Protein AF-A0AAN6DSS3-F1 (afdb_monomer_lite)

Organism: NCBI:txid2486360

Foldseek 3Di:
DDDDDDDPPDDDDPDDDDDDDQFAADPVPRDGRQKGKDKAFDFDQDDDPNDRDGDGAQWTWIWIAGPPVRDIDIDIGGPPDDSVNSVVVVVVVVVVVVVVVVVVVVVPPPDDD

Secondary structure (DSSP, 8-state):
--PPPPP-----PPPPPPPPP-EE--TTT--TT-EEEEEEEEEEEEEETTEEEEEEEEEEEEEEEETTT--EEEEEE-SS--HHHHHHHHHHHHHHHHHHHHHHHHHTS----

pLDDT: mean 79.74, std 12.95, range [47.81, 93.94]

Sequence (113 aa):
MAPRKATTAGICKPRKKARLPKIFSCLVCDRNDVVRVEMRRKKKTVMKDGKRTKKTVREGVGKLQCSSCHVKFDYPIGHLSAEVDVYSAWVDSLEAQKEAKKAAVATSTTTGN

Radius of gyration: 25.18 Å; chains: 1; bounding box: 45×54×100 Å

InterPro domains:
  IPR007808 Transcription elongation factor 1 [PF05129] (12-95)
  IPR007808 Transcription elongation factor 1 [PTHR20934] (1-104)
  IPR017969 Heavy-metal-associated, conserved site [PS01047] (61-91)
  IPR038567 Transcription elongation factor 1 superfamily [G3DSA:2.20.25.190] (16-98)

Structure (mmCIF, N/CA/C/O backbone):
data_AF-A0AAN6DSS3-F1
#
_entry.id   AF-A0AAN6DSS3-F1
#
loop_
_atom_site.group_PDB
_atom_site.id
_atom_site.type_symbol
_atom_site.label_atom_id
_atom_site.label_alt_id
_atom_site.label_comp_id
_atom_site.label_asym_id
_atom_site.label_entity_id
_atom_site.label_seq_id
_atom_site.pdbx_PDB_ins_code
_atom_site.Cartn_x
_atom_site.Cartn_y
_atom_site.Cartn_z
_atom_site.occupancy
_atom_site.B_iso_or_equiv
_atom_site.auth_seq_id
_atom_site.auth_comp_id
_atom_site.auth_asym_id
_atom_site.auth_atom_id
_atom_site.pdbx_PDB_model_num
ATOM 1 N N . MET A 1 1 ? 7.746 -40.998 -58.392 1.00 55.00 1 MET A N 1
ATOM 2 C CA . MET A 1 1 ? 7.831 -40.634 -56.959 1.00 55.00 1 MET A CA 1
ATOM 3 C C . MET A 1 1 ? 8.667 -39.367 -56.849 1.00 55.00 1 MET A C 1
ATOM 5 O O . MET A 1 1 ? 9.846 -39.427 -57.155 1.00 55.00 1 MET A O 1
ATOM 9 N N . ALA A 1 2 ? 8.066 -38.227 -56.502 1.00 63.94 2 ALA A N 1
ATOM 10 C CA . ALA A 1 2 ? 8.775 -36.959 -56.297 1.00 63.94 2 ALA A CA 1
ATOM 11 C C . ALA A 1 2 ? 8.512 -36.444 -54.865 1.00 63.94 2 ALA A C 1
ATOM 13 O O . ALA A 1 2 ? 7.435 -36.712 -54.322 1.00 63.94 2 ALA A O 1
ATOM 14 N N . PRO A 1 3 ? 9.502 -35.794 -54.224 1.00 62.66 3 PRO A N 1
ATOM 15 C CA . PRO A 1 3 ? 9.584 -35.666 -52.771 1.00 62.66 3 PRO A CA 1
ATOM 16 C C . PRO A 1 3 ? 8.584 -34.664 -52.181 1.00 62.66 3 PRO A C 1
ATOM 18 O O . PRO A 1 3 ? 8.323 -33.597 -52.733 1.00 62.66 3 PRO A O 1
ATOM 21 N N . ARG A 1 4 ? 8.053 -35.016 -51.005 1.00 64.50 4 ARG A N 1
ATOM 22 C CA . ARG A 1 4 ? 7.124 -34.206 -50.208 1.00 64.50 4 ARG A CA 1
ATOM 23 C C . ARG A 1 4 ? 7.882 -33.000 -49.638 1.00 64.50 4 ARG A C 1
ATOM 25 O O . ARG A 1 4 ? 8.830 -33.185 -48.878 1.00 64.50 4 ARG A O 1
ATOM 32 N N . LYS A 1 5 ? 7.488 -31.772 -49.993 1.00 64.88 5 LYS A N 1
ATOM 33 C CA . LYS A 1 5 ? 8.069 -30.546 -49.415 1.00 64.88 5 LYS A CA 1
ATOM 34 C C . LYS A 1 5 ? 7.507 -30.323 -48.009 1.00 64.88 5 LYS A C 1
ATOM 36 O O . LYS A 1 5 ? 6.296 -30.372 -47.810 1.00 64.88 5 LYS A O 1
ATOM 41 N N . ALA A 1 6 ? 8.413 -30.133 -47.053 1.00 64.81 6 ALA A N 1
ATOM 42 C CA . ALA A 1 6 ? 8.145 -30.055 -45.623 1.00 64.81 6 ALA A CA 1
ATOM 43 C C . ALA A 1 6 ? 7.121 -28.966 -45.266 1.00 64.81 6 ALA A C 1
ATOM 45 O O . ALA A 1 6 ? 7.247 -27.814 -45.680 1.00 64.81 6 ALA A O 1
ATOM 46 N N . THR A 1 7 ? 6.135 -29.338 -44.450 1.00 62.62 7 THR A N 1
ATOM 47 C CA . THR A 1 7 ? 5.231 -28.406 -43.775 1.00 62.62 7 THR A CA 1
ATOM 48 C C . THR A 1 7 ? 6.042 -27.547 -42.813 1.00 62.62 7 THR A C 1
ATOM 50 O O . THR A 1 7 ? 6.635 -28.058 -41.863 1.00 62.62 7 THR A O 1
ATOM 53 N N . THR A 1 8 ? 6.080 -26.242 -43.064 1.00 62.91 8 THR A N 1
ATOM 54 C CA . THR A 1 8 ? 6.639 -25.231 -42.168 1.00 62.91 8 THR A CA 1
ATOM 55 C C . THR A 1 8 ? 5.946 -25.320 -40.811 1.00 62.91 8 THR A C 1
ATOM 57 O O . THR A 1 8 ? 4.815 -24.866 -40.642 1.00 62.91 8 THR A O 1
ATOM 60 N N . ALA A 1 9 ? 6.622 -25.923 -39.831 1.00 64.75 9 ALA A N 1
ATOM 61 C CA . ALA A 1 9 ? 6.204 -25.874 -38.440 1.00 64.75 9 ALA A CA 1
ATOM 62 C C . ALA A 1 9 ? 6.122 -24.397 -38.027 1.00 64.75 9 ALA A C 1
ATOM 64 O O . ALA A 1 9 ? 7.128 -23.685 -38.013 1.00 64.75 9 ALA A O 1
ATOM 65 N N . GLY A 1 10 ? 4.903 -23.915 -37.781 1.00 63.03 10 GLY A N 1
ATOM 66 C CA . GLY A 1 10 ? 4.657 -22.530 -37.409 1.00 63.03 10 GLY A CA 1
ATOM 67 C C . GLY A 1 10 ? 5.471 -22.160 -36.173 1.00 63.03 10 GLY A C 1
ATOM 68 O O . GLY A 1 10 ? 5.399 -22.829 -35.145 1.00 63.03 10 GLY A O 1
ATOM 69 N N . ILE A 1 11 ? 6.246 -21.081 -36.271 1.00 67.38 11 ILE A N 1
ATOM 70 C CA . ILE A 1 11 ? 6.967 -20.505 -35.137 1.00 67.38 11 ILE A CA 1
ATOM 71 C C . ILE A 1 11 ? 5.920 -20.077 -34.101 1.00 67.38 11 ILE A C 1
ATOM 73 O O . ILE A 1 11 ? 5.197 -19.095 -34.296 1.00 67.38 11 ILE A O 1
ATOM 77 N N . CYS A 1 12 ? 5.818 -20.821 -32.998 1.00 63.53 12 CYS A N 1
ATOM 78 C CA . CYS A 1 12 ? 4.993 -20.440 -31.857 1.00 63.53 12 CYS A CA 1
ATOM 79 C C . CYS A 1 12 ? 5.479 -19.088 -31.324 1.00 63.53 12 CYS A C 1
ATOM 81 O O . CYS A 1 12 ? 6.603 -18.961 -30.836 1.00 63.53 12 CYS A O 1
ATOM 83 N N . LYS A 1 13 ? 4.632 -18.058 -31.429 1.00 71.25 13 LYS A N 1
ATOM 84 C CA . LYS A 1 13 ? 4.947 -16.711 -30.936 1.00 71.25 13 LYS A CA 1
ATOM 85 C C . LYS A 1 13 ? 5.284 -16.784 -29.437 1.00 71.25 13 LYS A C 1
ATOM 87 O O . LYS A 1 13 ? 4.506 -17.377 -28.684 1.00 71.25 13 LYS A O 1
ATOM 92 N N . PRO A 1 14 ? 6.387 -16.164 -28.977 1.00 71.25 14 PRO A N 1
ATOM 93 C CA . PRO A 1 14 ? 6.735 -16.154 -27.563 1.00 71.25 14 PRO A CA 1
ATOM 94 C C . PRO A 1 14 ? 5.594 -15.517 -26.765 1.00 71.25 14 PRO A C 1
ATOM 96 O O . PRO A 1 14 ? 5.157 -14.397 -27.048 1.00 71.25 14 PRO A O 1
ATOM 99 N N . ARG A 1 15 ? 5.068 -16.261 -25.786 1.00 70.06 15 ARG A N 1
ATOM 100 C CA . ARG A 1 15 ? 3.960 -15.799 -24.942 1.00 70.06 15 ARG A CA 1
ATOM 101 C C . ARG A 1 15 ? 4.416 -14.554 -24.185 1.00 70.06 15 ARG A C 1
ATOM 103 O O . ARG A 1 15 ? 5.506 -14.521 -23.612 1.00 70.06 15 ARG A O 1
ATOM 110 N N . LYS A 1 16 ? 3.586 -13.509 -24.192 1.00 74.50 16 LYS A N 1
ATOM 111 C CA . LYS A 1 16 ? 3.861 -12.287 -23.427 1.00 74.50 16 LYS A CA 1
ATOM 112 C C . LYS A 1 16 ? 3.966 -12.670 -21.949 1.00 74.50 16 LYS A C 1
ATOM 114 O O . LYS A 1 16 ? 3.086 -13.358 -21.437 1.00 74.50 16 LYS A O 1
ATOM 119 N N . LYS A 1 17 ? 5.043 -12.236 -21.286 1.00 68.69 17 LYS A N 1
ATOM 120 C CA . LYS A 1 17 ? 5.260 -12.454 -19.847 1.00 68.69 17 LYS A CA 1
ATOM 121 C C . LYS A 1 17 ? 4.012 -11.993 -19.090 1.00 68.69 17 LYS A C 1
ATOM 123 O O . LYS A 1 17 ? 3.547 -10.873 -19.321 1.00 68.69 17 LYS A O 1
ATOM 128 N N . ALA A 1 18 ? 3.463 -12.861 -18.242 1.00 71.62 18 ALA A N 1
ATOM 129 C CA . ALA A 1 18 ? 2.283 -12.542 -17.452 1.00 71.62 18 ALA A CA 1
ATOM 130 C C . ALA A 1 18 ? 2.563 -11.286 -16.612 1.00 71.62 18 ALA A C 1
ATOM 132 O O . ALA A 1 18 ? 3.629 -11.156 -16.009 1.00 71.62 18 ALA A O 1
ATOM 133 N N . ARG A 1 19 ? 1.639 -10.322 -16.633 1.00 73.44 19 ARG A N 1
ATOM 134 C CA . ARG A 1 19 ? 1.746 -9.114 -15.807 1.00 73.44 19 ARG A CA 1
ATOM 135 C C . ARG A 1 19 ? 1.174 -9.440 -14.435 1.00 73.44 19 ARG A C 1
ATOM 137 O O . ARG A 1 19 ? 0.128 -10.080 -14.371 1.00 73.44 19 ARG A O 1
ATOM 144 N N . LEU A 1 20 ? 1.836 -8.982 -13.374 1.00 76.06 20 LEU A N 1
ATOM 145 C CA . LEU A 1 20 ? 1.303 -9.129 -12.024 1.00 76.06 20 LEU A CA 1
ATOM 146 C C . LEU A 1 20 ? -0.073 -8.443 -11.913 1.00 76.06 20 LEU A C 1
ATOM 148 O O . LEU A 1 20 ? -0.299 -7.414 -12.570 1.00 76.06 20 LEU A O 1
ATOM 152 N N . PRO A 1 21 ? -0.988 -9.009 -11.110 1.00 80.19 21 PRO A N 1
ATOM 153 C CA . PRO A 1 21 ? -2.283 -8.404 -10.848 1.00 80.19 21 PRO A CA 1
ATOM 154 C C . PRO A 1 21 ? -2.102 -7.063 -10.129 1.00 80.19 21 PRO A C 1
ATOM 156 O O . PRO A 1 21 ? -1.225 -6.892 -9.287 1.00 80.19 21 PRO A O 1
ATOM 159 N N . LYS A 1 22 ? -2.941 -6.092 -10.493 1.00 84.50 22 LYS A N 1
ATOM 160 C CA . LYS A 1 22 ? -2.976 -4.744 -9.889 1.00 84.50 22 LYS A CA 1
ATOM 161 C C . LYS A 1 22 ? -4.210 -4.543 -9.004 1.00 84.50 22 LYS A C 1
ATOM 163 O O . LYS A 1 22 ? -4.541 -3.409 -8.655 1.00 84.50 22 LYS A O 1
ATOM 168 N N . ILE A 1 23 ? -4.922 -5.637 -8.762 1.00 89.19 23 ILE A N 1
ATOM 169 C CA . ILE A 1 23 ? -6.237 -5.709 -8.151 1.00 89.19 23 ILE A CA 1
ATOM 170 C C . ILE A 1 23 ? -6.104 -6.679 -6.977 1.00 89.19 23 ILE A C 1
ATOM 172 O O . ILE A 1 23 ? -5.591 -7.781 -7.165 1.00 89.19 23 ILE A O 1
ATOM 176 N N . PHE A 1 24 ? -6.500 -6.233 -5.786 1.00 91.75 24 PHE A N 1
ATOM 177 C CA . PHE A 1 24 ? -6.372 -6.984 -4.536 1.00 91.75 24 PHE A CA 1
ATOM 178 C C . PHE A 1 24 ? -7.663 -6.901 -3.705 1.00 91.75 24 PHE A C 1
ATOM 180 O O . PHE A 1 24 ? -8.512 -6.027 -3.922 1.00 91.75 24 PHE A O 1
ATOM 187 N N . SER A 1 25 ? -7.794 -7.799 -2.731 1.00 92.25 25 SER A N 1
ATOM 188 C CA . SER A 1 25 ? -8.838 -7.792 -1.701 1.00 92.25 25 SER A CA 1
ATOM 189 C C . SER A 1 25 ? -8.623 -6.669 -0.684 1.00 92.25 25 SER A C 1
ATOM 191 O O . SER A 1 25 ? -7.492 -6.324 -0.360 1.00 92.25 25 SER A O 1
ATOM 193 N N . CYS A 1 26 ? -9.692 -6.089 -0.145 1.00 91.56 26 CYS A N 1
ATOM 194 C CA . CYS A 1 26 ? -9.592 -5.083 0.911 1.00 91.56 26 CYS A CA 1
ATOM 195 C C . CYS A 1 26 ? -9.750 -5.720 2.293 1.00 91.56 26 CYS A C 1
ATOM 197 O O . CYS A 1 26 ? -10.809 -6.258 2.574 1.00 91.56 26 CYS A O 1
ATOM 199 N N . LEU A 1 2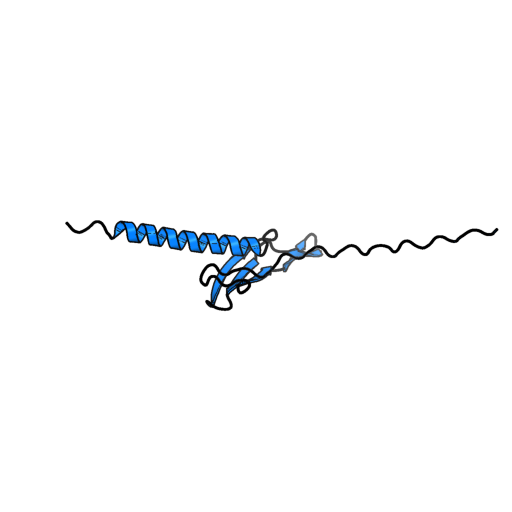7 ? -8.771 -5.544 3.185 1.00 89.00 27 LEU A N 1
ATOM 200 C CA . LEU A 1 27 ? -8.806 -6.059 4.568 1.00 89.00 27 LEU A CA 1
ATOM 201 C C . LEU A 1 27 ? -9.622 -5.209 5.558 1.00 89.00 27 LEU A C 1
ATOM 203 O O . LEU A 1 27 ? -9.674 -5.503 6.748 1.00 89.00 27 LEU A O 1
ATOM 207 N N . VAL A 1 28 ? -10.175 -4.086 5.095 1.00 89.56 28 VAL A N 1
ATOM 208 C CA . VAL A 1 28 ? -10.991 -3.183 5.927 1.00 89.56 28 VAL A CA 1
ATOM 209 C C . VAL A 1 28 ? -12.482 -3.434 5.709 1.00 89.56 28 VAL A C 1
ATOM 211 O O . VAL A 1 28 ? -13.276 -3.210 6.612 1.00 89.56 28 VAL A O 1
ATOM 214 N N . CYS A 1 29 ? -12.873 -3.856 4.503 1.00 91.44 29 CYS A N 1
ATOM 215 C CA . CYS A 1 29 ? -14.276 -4.096 4.148 1.00 91.44 29 CYS A CA 1
ATOM 216 C C . CYS A 1 29 ? -14.534 -5.481 3.542 1.00 91.44 29 CYS A C 1
ATOM 218 O O . CYS A 1 29 ? -15.602 -5.680 2.972 1.00 91.44 29 CYS A O 1
ATOM 220 N N . ASP A 1 30 ? -13.543 -6.375 3.596 1.00 88.00 30 ASP A N 1
ATOM 221 C CA . ASP A 1 30 ? -13.565 -7.786 3.171 1.00 88.00 30 ASP A CA 1
ATOM 222 C C . ASP A 1 30 ? -14.120 -8.066 1.768 1.00 88.00 30 ASP A C 1
ATOM 224 O O . ASP A 1 30 ? -14.537 -9.173 1.434 1.00 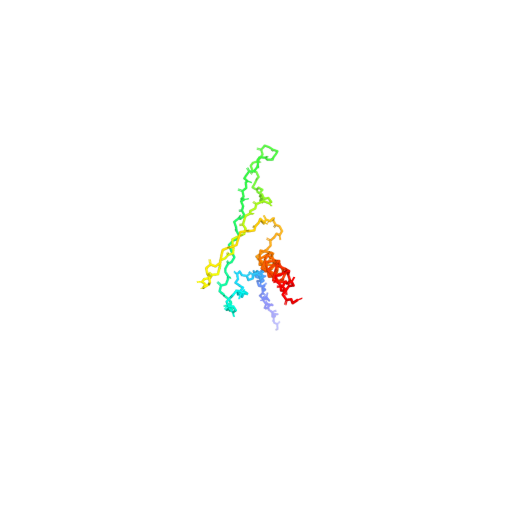88.00 30 ASP A O 1
ATOM 228 N N . ARG A 1 31 ? -14.092 -7.056 0.895 1.00 90.44 31 ARG A N 1
ATOM 229 C CA . ARG A 1 31 ? -14.473 -7.197 -0.510 1.00 90.44 31 ARG A CA 1
ATOM 230 C C . ARG A 1 31 ? -13.275 -7.579 -1.359 1.00 90.44 31 ARG A C 1
ATOM 232 O O . ARG A 1 31 ? -12.189 -7.008 -1.224 1.00 90.44 31 ARG A O 1
ATOM 239 N N . ASN A 1 32 ? -13.512 -8.497 -2.284 1.00 89.38 32 ASN A N 1
ATOM 240 C CA . ASN A 1 32 ? -12.521 -8.928 -3.257 1.00 89.38 32 ASN A CA 1
ATOM 241 C C . ASN A 1 32 ? -12.415 -7.927 -4.407 1.00 89.38 32 ASN A C 1
ATOM 243 O O . ASN A 1 32 ? -13.386 -7.265 -4.763 1.00 89.38 32 ASN A O 1
ATOM 247 N N . ASP A 1 33 ? -11.215 -7.809 -4.966 1.00 86.62 33 ASP A N 1
ATOM 248 C CA . ASP A 1 33 ? -10.930 -7.073 -6.200 1.00 86.62 33 ASP A CA 1
ATOM 249 C C . ASP A 1 33 ? -11.280 -5.570 -6.227 1.00 86.62 33 ASP A C 1
ATOM 251 O O . ASP A 1 33 ? -11.347 -4.938 -7.285 1.00 86.62 33 ASP A O 1
ATOM 255 N N . VAL A 1 34 ? -11.463 -4.953 -5.058 1.00 90.81 34 VAL A N 1
ATOM 256 C CA . VAL A 1 34 ? -11.816 -3.525 -4.936 1.00 90.81 34 VAL A CA 1
ATOM 257 C C . VAL A 1 34 ? -10.608 -2.606 -4.757 1.00 90.81 34 VAL A C 1
ATOM 259 O O . VAL A 1 34 ? -10.740 -1.386 -4.908 1.00 90.81 34 VAL A O 1
ATOM 262 N N . VAL A 1 35 ? -9.442 -3.155 -4.410 1.00 92.38 35 VAL A N 1
ATOM 263 C CA . VAL A 1 35 ? -8.231 -2.375 -4.142 1.00 92.38 35 VAL A CA 1
ATOM 264 C C . VAL A 1 35 ? -7.423 -2.224 -5.420 1.00 92.38 35 VAL A C 1
ATOM 266 O O . VAL A 1 35 ? -7.003 -3.213 -6.019 1.00 92.38 35 VAL A O 1
ATOM 269 N N . ARG A 1 36 ? -7.171 -0.976 -5.822 1.00 92.31 36 ARG A N 1
ATOM 270 C CA . ARG A 1 36 ? -6.324 -0.634 -6.969 1.00 92.31 36 ARG A CA 1
ATOM 271 C C . ARG A 1 36 ? -5.025 -0.003 -6.495 1.00 92.31 36 ARG A C 1
ATOM 273 O O . ARG A 1 36 ? -5.038 0.916 -5.676 1.00 92.31 36 ARG A O 1
ATOM 280 N N . VAL A 1 37 ? -3.913 -0.471 -7.060 1.00 92.00 37 VAL A N 1
ATOM 281 C CA . VAL A 1 37 ? -2.572 0.055 -6.774 1.00 92.00 37 VAL A CA 1
ATOM 282 C C . VAL A 1 37 ? -2.031 0.808 -7.991 1.00 92.00 37 VAL A C 1
ATOM 284 O O . VAL A 1 37 ? -1.836 0.242 -9.070 1.00 92.00 37 VAL A O 1
ATOM 287 N N . GLU A 1 38 ? -1.770 2.102 -7.818 1.00 89.44 38 GLU A N 1
ATOM 288 C CA . GLU A 1 38 ? -1.145 2.977 -8.808 1.00 89.44 38 GLU A CA 1
ATOM 289 C C . GLU A 1 38 ? 0.325 3.227 -8.437 1.00 89.44 38 GLU A C 1
ATOM 291 O O . GLU A 1 38 ? 0.640 3.882 -7.445 1.00 89.44 38 GLU A O 1
ATOM 296 N N . MET A 1 39 ? 1.255 2.738 -9.261 1.00 87.44 39 MET A N 1
ATOM 297 C CA . MET A 1 39 ? 2.688 2.978 -9.070 1.00 87.44 39 MET A CA 1
ATOM 298 C C . MET A 1 39 ? 3.174 4.184 -9.868 1.00 87.44 39 MET A C 1
ATOM 300 O O . MET A 1 39 ? 3.328 4.111 -11.091 1.00 87.44 39 MET A O 1
ATOM 304 N N . ARG A 1 40 ? 3.523 5.275 -9.180 1.00 84.69 40 ARG A N 1
ATOM 305 C CA . ARG A 1 40 ? 4.145 6.450 -9.805 1.00 84.69 40 ARG A CA 1
ATOM 306 C C . ARG A 1 40 ? 5.661 6.384 -9.683 1.00 84.69 40 ARG A C 1
ATOM 308 O O . ARG A 1 40 ? 6.262 6.951 -8.774 1.00 84.69 40 ARG A O 1
ATOM 315 N N . ARG A 1 41 ? 6.297 5.701 -10.639 1.00 83.00 41 ARG A N 1
ATOM 316 C CA . ARG A 1 41 ? 7.765 5.671 -10.764 1.00 83.00 41 ARG A CA 1
ATOM 317 C C . ARG A 1 41 ? 8.260 6.881 -11.554 1.00 83.00 41 ARG A C 1
ATOM 319 O O . ARG A 1 41 ? 7.942 7.025 -12.738 1.00 83.00 41 ARG A O 1
ATOM 326 N N . LYS A 1 42 ? 9.076 7.737 -10.932 1.00 74.62 42 LYS A N 1
ATOM 327 C CA . LYS A 1 42 ? 9.637 8.919 -11.599 1.00 74.62 42 LYS A CA 1
ATOM 328 C C . LYS A 1 42 ? 10.833 8.510 -12.464 1.00 74.62 42 LYS A C 1
ATOM 330 O O . LYS A 1 42 ? 11.828 7.967 -11.990 1.00 74.62 42 LYS A O 1
ATOM 335 N N . LYS A 1 43 ? 10.756 8.774 -13.769 1.00 73.88 43 LYS A N 1
ATOM 336 C CA . LYS A 1 43 ? 11.900 8.622 -14.681 1.00 73.88 43 LYS A CA 1
ATOM 337 C C . LYS A 1 43 ? 12.629 9.963 -14.712 1.00 73.88 43 LYS A C 1
ATOM 339 O O . LYS A 1 43 ? 12.091 10.908 -15.278 1.00 73.88 43 LYS A O 1
ATOM 344 N N . LYS A 1 44 ? 13.814 10.071 -14.103 1.00 67.88 44 LYS A N 1
ATOM 345 C CA . LYS A 1 44 ? 14.672 11.251 -14.301 1.00 67.88 44 LYS A CA 1
ATOM 346 C C . LYS A 1 44 ? 15.640 10.936 -15.434 1.00 67.88 44 LYS A C 1
ATOM 348 O O . LYS A 1 44 ? 16.307 9.905 -15.451 1.00 67.88 44 LYS A O 1
ATOM 353 N N . THR A 1 45 ? 15.714 11.827 -16.406 1.00 68.38 45 THR A N 1
ATOM 354 C CA . THR A 1 45 ? 16.841 11.843 -17.332 1.00 68.38 45 THR A CA 1
ATOM 355 C C . THR A 1 45 ? 18.043 12.355 -16.562 1.00 68.38 45 THR A C 1
ATOM 357 O O . THR A 1 45 ? 18.037 13.496 -16.112 1.00 68.38 45 THR A O 1
ATOM 360 N N . VAL A 1 46 ? 19.046 11.508 -16.386 1.00 69.75 46 VAL A N 1
ATOM 361 C CA . VAL A 1 46 ? 20.346 11.928 -15.865 1.00 69.75 46 VAL A CA 1
ATOM 362 C C . VAL A 1 46 ? 21.305 11.976 -17.041 1.00 69.75 46 VAL A C 1
ATOM 364 O O . VAL A 1 46 ? 21.309 11.081 -17.891 1.00 69.75 46 VAL A O 1
ATOM 367 N N . MET A 1 47 ? 22.095 13.042 -17.117 1.00 67.69 47 MET A N 1
ATOM 368 C CA . MET A 1 47 ? 23.282 13.029 -17.958 1.00 67.69 47 MET A CA 1
ATOM 369 C C . MET A 1 47 ? 24.275 12.058 -17.327 1.00 67.69 47 MET A C 1
ATOM 371 O O . MET A 1 47 ? 24.616 12.192 -16.155 1.00 67.69 47 MET A O 1
ATOM 375 N N . LYS A 1 48 ? 24.681 11.049 -18.090 1.00 71.12 48 LYS A N 1
ATOM 376 C CA . LYS A 1 48 ? 25.783 10.159 -17.739 1.00 71.12 48 LYS A CA 1
ATOM 377 C C . LYS A 1 48 ? 26.730 10.181 -18.931 1.00 71.12 48 LYS A C 1
ATOM 379 O O . LYS A 1 48 ? 26.265 9.972 -20.050 1.00 71.12 48 LYS A O 1
ATOM 384 N N . ASP A 1 49 ? 27.995 10.516 -18.699 1.00 82.31 49 ASP A N 1
ATOM 385 C CA . ASP A 1 49 ? 29.034 10.527 -19.738 1.00 82.31 49 ASP A CA 1
ATOM 386 C C . ASP A 1 49 ? 28.656 11.415 -20.948 1.00 82.31 49 ASP A C 1
ATOM 388 O O . ASP A 1 49 ? 28.668 10.981 -22.096 1.00 82.31 49 ASP A O 1
ATOM 392 N N . GLY A 1 50 ? 28.175 12.641 -20.691 1.00 83.38 50 GLY A N 1
ATOM 393 C CA . GLY A 1 50 ? 27.742 13.589 -21.734 1.00 83.38 50 GLY A CA 1
ATOM 394 C C . GLY A 1 50 ? 26.471 13.195 -22.506 1.00 83.38 50 GLY A C 1
ATOM 395 O O . GLY A 1 50 ? 25.955 13.988 -23.293 1.00 83.38 50 GLY A O 1
ATOM 396 N N . LYS A 1 51 ? 25.905 12.004 -22.263 1.00 77.38 51 LYS A N 1
ATOM 397 C CA . LYS A 1 51 ? 24.719 11.489 -22.958 1.00 77.38 51 LYS A CA 1
ATOM 398 C C . LYS A 1 51 ? 23.495 11.492 -22.047 1.00 77.38 51 LYS A C 1
ATOM 400 O O . LYS A 1 51 ? 23.535 11.074 -20.886 1.00 77.38 51 LYS A O 1
ATOM 405 N N . ARG A 1 52 ? 22.354 11.940 -22.584 1.00 74.38 52 ARG A N 1
ATOM 406 C CA . ARG A 1 52 ? 21.066 11.913 -21.875 1.00 74.38 52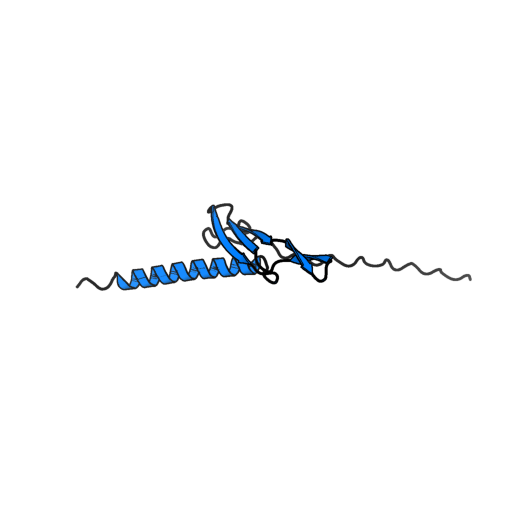 ARG A CA 1
ATOM 407 C C . ARG A 1 52 ? 20.591 10.465 -21.751 1.00 74.38 52 ARG A C 1
ATOM 409 O O . ARG A 1 52 ? 19.952 9.933 -22.655 1.00 74.38 52 ARG A O 1
ATOM 416 N N . THR A 1 53 ? 20.880 9.834 -20.619 1.00 72.00 53 THR A N 1
ATOM 417 C CA . THR A 1 53 ? 20.454 8.462 -20.343 1.00 72.00 53 THR A CA 1
ATOM 418 C C . THR A 1 53 ? 19.204 8.488 -19.470 1.00 72.00 53 THR A C 1
ATOM 420 O O . THR A 1 53 ? 19.156 9.096 -18.397 1.00 72.00 53 THR A O 1
ATOM 423 N N . LYS A 1 54 ? 18.137 7.833 -19.932 1.00 69.31 54 LYS A N 1
ATOM 424 C CA . LYS A 1 54 ? 16.887 7.715 -19.175 1.00 69.31 54 LYS A CA 1
ATOM 425 C C . LYS A 1 54 ? 17.087 6.698 -18.051 1.00 69.31 54 LYS A C 1
ATOM 427 O O . LYS A 1 54 ? 16.901 5.505 -18.261 1.00 69.31 54 LYS A O 1
ATOM 432 N N . LYS A 1 55 ? 17.473 7.160 -16.859 1.00 66.62 55 LYS A N 1
ATOM 433 C CA . LYS A 1 55 ? 17.591 6.304 -15.674 1.00 66.62 55 LYS A CA 1
ATOM 434 C C . LYS A 1 55 ? 16.255 6.296 -14.938 1.00 66.62 55 LYS A C 1
ATOM 436 O O . LYS A 1 55 ? 15.675 7.332 -14.620 1.00 66.62 55 LYS A O 1
ATOM 441 N N . THR A 1 56 ? 15.729 5.116 -14.656 1.00 61.28 56 THR A N 1
ATOM 442 C CA . THR A 1 56 ? 14.640 4.990 -13.687 1.00 61.28 56 THR A CA 1
ATOM 443 C C . THR A 1 56 ? 15.194 5.378 -12.322 1.00 61.28 56 THR A C 1
ATOM 445 O O . THR A 1 56 ? 16.107 4.719 -11.821 1.00 61.28 56 THR A O 1
ATOM 448 N N . VAL A 1 57 ? 14.700 6.477 -11.749 1.00 62.28 57 VAL A N 1
ATOM 449 C CA . VAL A 1 57 ? 15.066 6.846 -10.380 1.00 62.28 57 VAL A CA 1
ATOM 450 C C . VAL A 1 57 ? 14.483 5.802 -9.462 1.00 62.28 57 VAL A C 1
ATOM 452 O O . VAL A 1 57 ? 13.385 5.299 -9.697 1.00 62.28 57 VAL A O 1
ATOM 455 N N . ARG A 1 58 ? 15.253 5.460 -8.437 1.00 64.94 58 ARG A N 1
ATOM 456 C CA . ARG A 1 58 ? 14.917 4.418 -7.472 1.00 64.94 58 ARG A CA 1
ATOM 457 C C . ARG A 1 58 ? 13.864 4.862 -6.455 1.00 64.94 58 ARG A C 1
ATOM 459 O O . ARG A 1 58 ? 13.657 4.158 -5.486 1.00 64.94 58 ARG A O 1
ATOM 466 N N . GLU A 1 59 ? 13.229 6.005 -6.682 1.00 71.94 59 GLU A N 1
ATOM 467 C CA . GLU A 1 59 ? 12.274 6.625 -5.776 1.00 71.94 59 GLU A CA 1
ATOM 468 C C . GLU A 1 59 ? 10.994 6.923 -6.556 1.00 71.94 59 GLU A C 1
ATOM 470 O O . GLU A 1 59 ? 10.990 7.618 -7.583 1.00 71.94 59 GLU A O 1
ATOM 475 N N . GLY A 1 60 ? 9.902 6.359 -6.071 1.00 84.19 60 GLY A N 1
ATOM 476 C CA . GLY A 1 60 ? 8.543 6.640 -6.493 1.00 84.19 60 GLY A CA 1
ATOM 477 C C . GLY A 1 60 ? 7.603 6.501 -5.305 1.00 84.19 60 GLY A C 1
ATOM 478 O O . GLY A 1 60 ? 8.019 6.113 -4.217 1.00 84.19 60 GLY A O 1
ATOM 479 N N . VAL A 1 61 ? 6.325 6.791 -5.525 1.00 90.00 61 VAL A N 1
ATOM 480 C CA . VAL A 1 61 ? 5.278 6.557 -4.522 1.00 90.00 61 VAL A CA 1
ATOM 481 C C . VAL A 1 61 ? 4.249 5.606 -5.121 1.00 90.00 61 VAL A C 1
ATOM 483 O O . VAL A 1 61 ? 3.774 5.817 -6.243 1.00 90.00 61 VAL A O 1
ATOM 486 N N . GLY A 1 62 ? 3.954 4.530 -4.397 1.00 92.06 62 GLY A N 1
ATOM 487 C CA . GLY A 1 62 ? 2.842 3.631 -4.663 1.00 92.06 62 GLY A CA 1
ATOM 488 C C . GLY A 1 62 ? 1.613 4.133 -3.921 1.00 92.06 62 GLY A C 1
ATOM 489 O O . GLY A 1 62 ? 1.674 4.325 -2.711 1.00 92.06 62 GLY A O 1
ATOM 490 N N . LYS A 1 63 ? 0.523 4.372 -4.650 1.00 93.06 63 LYS A N 1
ATOM 491 C CA . LYS A 1 63 ? -0.762 4.785 -4.087 1.00 93.06 63 LYS A CA 1
ATOM 492 C C . LYS A 1 63 ? -1.718 3.606 -4.127 1.00 93.06 63 LYS A C 1
ATOM 494 O O . LYS A 1 63 ? -1.981 3.070 -5.201 1.00 93.06 63 LYS A O 1
ATOM 499 N N . LEU A 1 64 ? -2.247 3.222 -2.978 1.00 93.38 64 LEU A N 1
ATOM 500 C CA . LEU A 1 64 ? -3.287 2.212 -2.846 1.00 93.38 64 LEU A CA 1
ATOM 501 C C . LEU A 1 64 ? -4.608 2.912 -2.540 1.00 93.38 64 LEU A C 1
ATOM 503 O O . LEU A 1 64 ? -4.671 3.769 -1.658 1.00 93.38 64 LEU A O 1
ATOM 507 N N . GLN A 1 65 ? -5.652 2.559 -3.289 1.00 92.94 65 GLN A N 1
ATOM 508 C CA . GLN A 1 65 ? -7.001 3.079 -3.083 1.00 92.94 65 GLN A CA 1
ATOM 509 C C . GLN A 1 65 ? -8.024 1.950 -3.142 1.00 92.94 65 GLN A C 1
ATOM 511 O O . GLN A 1 65 ? -8.068 1.184 -4.107 1.00 92.94 65 GLN A O 1
ATOM 516 N N . CYS A 1 66 ? -8.875 1.865 -2.123 1.00 92.94 66 CYS A N 1
ATOM 517 C CA . CYS A 1 66 ? -10.046 0.997 -2.156 1.00 92.94 66 CYS A CA 1
ATOM 518 C C . CYS A 1 66 ? -11.250 1.768 -2.702 1.00 92.94 66 CYS A C 1
ATOM 520 O O . CYS A 1 66 ? -11.576 2.842 -2.199 1.00 92.94 66 CYS A O 1
ATOM 522 N N . SER A 1 67 ? -11.956 1.203 -3.684 1.00 89.88 67 SER A N 1
ATOM 523 C CA . SER A 1 67 ? -13.139 1.847 -4.275 1.00 89.88 67 SER A CA 1
ATOM 524 C C . SER A 1 67 ? -14.312 2.006 -3.306 1.00 89.88 67 SER A C 1
ATOM 526 O O . SER A 1 67 ? -15.255 2.719 -3.635 1.00 89.88 67 SER A O 1
ATOM 528 N N . SER A 1 68 ? -14.305 1.311 -2.166 1.00 90.88 68 SER A N 1
ATOM 529 C CA . SER A 1 68 ? -15.527 1.150 -1.387 1.00 90.88 68 SER A CA 1
ATOM 530 C C . SER A 1 68 ? -15.453 1.534 0.085 1.00 90.88 68 SER A C 1
ATOM 532 O O . SER A 1 68 ? -16.449 1.982 0.635 1.00 90.88 68 SER A O 1
ATOM 534 N N . CYS A 1 69 ? -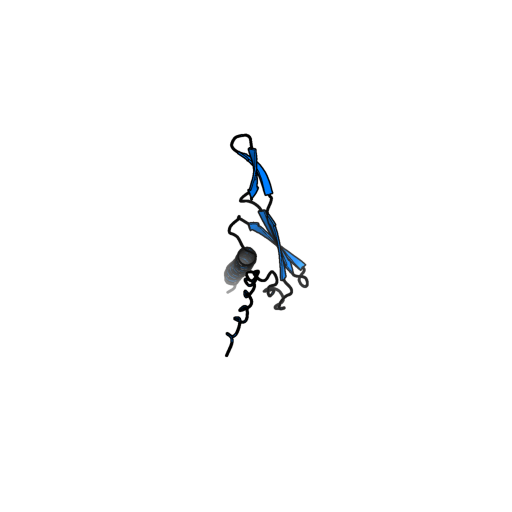14.284 1.430 0.719 1.00 91.19 69 CYS A N 1
ATOM 535 C CA . CYS A 1 69 ? -14.025 2.107 1.995 1.00 91.19 69 CYS A CA 1
ATOM 536 C C . CYS A 1 69 ? -13.243 3.419 1.817 1.00 91.19 69 CYS A C 1
ATOM 538 O O . CYS A 1 69 ? -12.953 4.091 2.798 1.00 91.19 69 CYS A O 1
ATOM 540 N N . HIS A 1 70 ? -12.867 3.768 0.577 1.00 89.38 70 HIS A N 1
ATOM 541 C CA . HIS A 1 70 ? -12.103 4.973 0.227 1.00 89.38 70 HIS A CA 1
ATOM 542 C C . HIS A 1 70 ? -10.783 5.156 0.988 1.00 89.38 70 HIS A C 1
ATOM 544 O O . HIS A 1 70 ? -10.231 6.258 1.015 1.00 89.38 70 HIS A O 1
ATOM 550 N N . VAL A 1 71 ? -10.244 4.077 1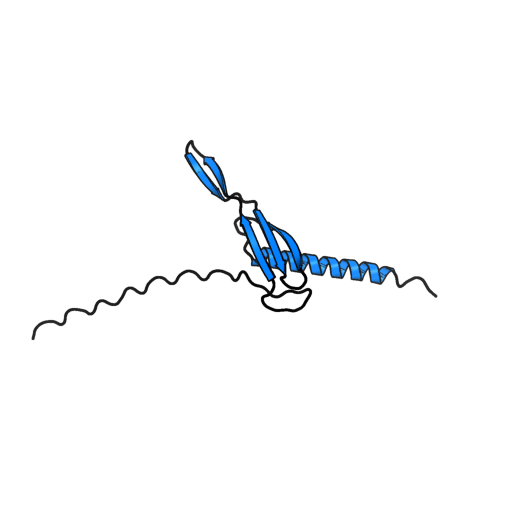.565 1.00 89.94 71 VAL A N 1
ATOM 551 C CA . VAL A 1 71 ? -8.948 4.110 2.237 1.00 89.94 71 VAL A CA 1
ATOM 552 C C . VAL A 1 71 ? -7.865 4.451 1.216 1.00 89.94 71 VAL A C 1
ATOM 554 O O . VAL A 1 71 ? -7.854 3.913 0.102 1.00 89.94 71 VAL A O 1
ATOM 557 N N . LYS A 1 72 ? -6.980 5.372 1.592 1.00 92.88 72 LYS A N 1
ATOM 558 C CA . LYS A 1 72 ? -5.839 5.810 0.790 1.00 92.88 72 LYS A CA 1
ATOM 559 C C . LYS A 1 72 ? -4.575 5.511 1.574 1.00 92.88 72 LYS A C 1
ATOM 561 O O . LYS A 1 72 ? -4.485 5.877 2.742 1.00 92.88 72 LYS A O 1
ATOM 566 N N . PHE A 1 73 ? -3.616 4.865 0.930 1.00 93.38 73 PHE A N 1
ATOM 567 C CA . PHE A 1 73 ? -2.323 4.560 1.525 1.00 93.38 73 PHE A CA 1
ATOM 568 C C . PHE A 1 73 ? -1.216 4.885 0.529 1.00 93.38 73 PHE A C 1
ATOM 570 O O . PHE A 1 73 ? -1.284 4.487 -0.636 1.00 93.38 73 PHE A O 1
ATOM 577 N N . ASP A 1 74 ? -0.223 5.638 0.990 1.00 93.19 74 ASP A N 1
ATOM 578 C CA . ASP A 1 74 ? 0.933 6.047 0.204 1.00 93.19 74 ASP A CA 1
ATOM 579 C C . ASP A 1 74 ? 2.178 5.363 0.773 1.00 93.19 74 ASP A C 1
ATOM 581 O O . ASP A 1 74 ? 2.475 5.502 1.957 1.00 93.19 74 ASP A O 1
ATOM 585 N N . TYR A 1 75 ? 2.917 4.649 -0.077 1.00 92.25 75 TYR A N 1
ATOM 586 C CA . TYR A 1 75 ? 4.133 3.936 0.316 1.00 92.25 75 TYR A CA 1
ATOM 587 C C . TYR A 1 75 ? 5.306 4.283 -0.614 1.00 92.25 75 TYR A C 1
ATOM 589 O O . TYR A 1 75 ? 5.124 4.303 -1.840 1.00 92.25 75 TYR A O 1
ATOM 597 N N . PRO A 1 76 ? 6.512 4.573 -0.087 1.00 91.25 76 PRO A N 1
ATOM 598 C CA . PRO A 1 76 ? 7.690 4.810 -0.914 1.00 91.25 76 PRO A CA 1
ATOM 599 C C . PRO A 1 76 ? 8.101 3.521 -1.635 1.00 91.25 76 PRO A C 1
ATOM 601 O O . PRO A 1 76 ? 8.333 2.489 -1.017 1.00 91.25 76 PRO A O 1
ATOM 604 N N . ILE A 1 77 ? 8.205 3.575 -2.963 1.00 90.50 77 ILE A N 1
ATOM 605 C CA . ILE A 1 77 ? 8.542 2.415 -3.797 1.00 90.50 77 ILE A CA 1
ATOM 606 C C . ILE A 1 77 ? 9.887 2.581 -4.498 1.00 90.50 77 ILE A C 1
ATOM 608 O O . ILE A 1 77 ? 10.237 3.655 -4.995 1.00 90.50 77 ILE A O 1
ATOM 612 N N . GLY A 1 78 ? 10.602 1.462 -4.596 1.00 87.56 78 GLY A N 1
ATOM 613 C CA . GLY A 1 78 ? 11.840 1.319 -5.343 1.00 87.56 78 GLY A CA 1
ATOM 614 C C . GLY A 1 78 ? 11.639 0.900 -6.802 1.00 87.56 78 GLY A C 1
ATOM 615 O O . GLY A 1 78 ? 10.529 0.823 -7.333 1.00 87.56 78 GLY A O 1
ATOM 616 N N . HIS A 1 79 ? 12.748 0.575 -7.474 1.00 80.06 79 HIS A N 1
ATOM 617 C CA . HIS A 1 79 ? 12.713 0.008 -8.830 1.00 80.06 79 HIS A CA 1
ATOM 618 C C . HIS A 1 79 ? 12.465 -1.508 -8.857 1.00 80.06 79 HIS A C 1
ATOM 620 O O . HIS A 1 79 ? 12.058 -2.028 -9.896 1.00 80.06 79 HIS A O 1
ATOM 626 N N . LEU A 1 80 ? 12.739 -2.197 -7.744 1.00 86.62 80 LEU A N 1
ATOM 627 C CA . LEU A 1 80 ? 12.439 -3.619 -7.546 1.00 86.62 80 LEU A CA 1
ATOM 628 C C . LEU A 1 80 ? 11.028 -3.827 -6.993 1.00 86.62 80 LEU A C 1
ATOM 630 O O . LEU A 1 80 ? 10.488 -4.913 -7.149 1.00 86.62 80 LEU A O 1
ATOM 634 N N . SER A 1 81 ? 10.429 -2.785 -6.410 1.00 86.81 81 SER A N 1
ATOM 635 C CA . SER A 1 81 ? 9.144 -2.901 -5.732 1.00 86.81 81 SER A CA 1
ATOM 636 C C . SER A 1 81 ? 7.996 -3.128 -6.712 1.00 86.81 81 SER A C 1
ATOM 638 O O . SER A 1 81 ? 7.838 -2.352 -7.656 1.00 86.81 81 SER A O 1
ATOM 640 N N . ALA A 1 82 ? 7.177 -4.142 -6.483 1.00 87.75 82 ALA A N 1
ATOM 641 C CA . ALA A 1 82 ? 5.966 -4.483 -7.218 1.00 87.75 82 ALA A CA 1
ATOM 642 C C . ALA A 1 82 ? 4.696 -4.065 -6.459 1.00 87.75 82 ALA A C 1
ATOM 644 O O . ALA A 1 82 ? 4.745 -3.623 -5.314 1.00 87.75 82 ALA A O 1
ATOM 645 N N . GLU A 1 83 ? 3.542 -4.151 -7.123 1.00 89.19 83 GLU A N 1
ATOM 646 C CA . GLU A 1 83 ? 2.243 -3.778 -6.548 1.00 89.19 83 GLU A CA 1
ATOM 647 C C . GLU A 1 83 ? 1.931 -4.543 -5.257 1.00 89.19 83 GLU A C 1
ATOM 649 O O . GLU A 1 83 ? 1.317 -3.983 -4.351 1.00 89.19 83 GLU A O 1
ATOM 654 N N . VAL A 1 84 ? 2.425 -5.780 -5.161 1.00 90.81 84 VAL A N 1
ATOM 655 C CA . VAL A 1 84 ? 2.327 -6.624 -3.967 1.00 90.81 84 VAL A CA 1
ATOM 656 C C . VAL A 1 84 ? 3.044 -5.987 -2.778 1.00 90.81 84 VAL A C 1
ATOM 658 O O . VAL A 1 84 ? 2.466 -5.955 -1.706 1.00 90.81 84 VAL A O 1
ATOM 661 N N . ASP A 1 85 ? 4.227 -5.392 -2.959 1.00 91.12 85 ASP A N 1
ATOM 662 C CA . ASP A 1 85 ? 4.991 -4.810 -1.842 1.00 91.12 85 ASP A CA 1
ATOM 663 C C . ASP A 1 85 ? 4.244 -3.650 -1.169 1.00 91.12 85 ASP A C 1
ATOM 665 O O . ASP A 1 85 ? 4.286 -3.492 0.047 1.00 91.12 85 ASP A O 1
ATOM 669 N N . VAL A 1 86 ? 3.517 -2.849 -1.959 1.00 92.00 86 VAL A N 1
ATOM 670 C CA . VAL A 1 86 ? 2.664 -1.766 -1.437 1.00 92.00 86 VAL A CA 1
ATOM 671 C C . VAL A 1 86 ? 1.489 -2.339 -0.650 1.00 92.00 86 VAL A C 1
ATOM 673 O O . VAL A 1 86 ? 1.097 -1.773 0.369 1.00 92.00 86 VAL A O 1
ATOM 676 N N . TYR A 1 87 ? 0.921 -3.447 -1.130 1.00 93.12 87 TYR A N 1
ATOM 677 C CA . TYR A 1 87 ? -0.161 -4.137 -0.442 1.00 93.12 87 TYR A CA 1
ATOM 678 C C . TYR A 1 87 ? 0.320 -4.733 0.886 1.00 93.12 87 TYR A C 1
ATOM 680 O O . TYR A 1 87 ? -0.314 -4.473 1.901 1.00 93.12 87 TYR A O 1
ATOM 688 N N . SER A 1 88 ? 1.461 -5.432 0.910 1.00 92.94 88 SER A N 1
ATOM 689 C CA . SER A 1 88 ? 2.060 -5.994 2.131 1.00 92.94 88 SER A CA 1
ATOM 690 C C . SER A 1 88 ? 2.293 -4.916 3.187 1.00 92.94 88 SER A C 1
ATOM 692 O O . SER A 1 88 ? 1.801 -5.028 4.302 1.00 92.94 88 SER A O 1
ATOM 694 N N . ALA A 1 89 ? 2.931 -3.806 2.799 1.00 93.94 89 ALA A N 1
ATOM 695 C CA . ALA A 1 89 ? 3.191 -2.699 3.714 1.00 93.94 89 ALA A CA 1
ATOM 696 C C . ALA A 1 89 ? 1.904 -2.066 4.273 1.00 93.94 89 ALA A C 1
ATOM 698 O O . ALA A 1 89 ? 1.885 -1.569 5.403 1.00 93.94 89 ALA A O 1
ATOM 699 N N . TRP A 1 90 ? 0.820 -2.068 3.491 1.00 93.75 90 TRP A N 1
ATOM 700 C CA . TRP A 1 90 ? -0.490 -1.635 3.967 1.00 93.75 90 TRP A CA 1
ATOM 701 C C . TRP A 1 90 ? -1.076 -2.616 4.989 1.00 93.75 90 TRP A C 1
ATOM 703 O O . TRP A 1 90 ? -1.602 -2.161 6.004 1.00 93.75 90 TRP A O 1
ATOM 713 N N . VAL A 1 91 ? -0.951 -3.931 4.762 1.00 93.50 91 VAL A N 1
ATOM 714 C CA . VAL A 1 91 ? -1.358 -4.965 5.732 1.00 93.50 91 VAL A CA 1
ATOM 715 C C . VAL A 1 91 ? -0.619 -4.776 7.052 1.00 93.50 91 VAL A C 1
ATOM 717 O O . VAL A 1 91 ? -1.269 -4.601 8.081 1.00 93.50 91 VAL A O 1
ATOM 720 N N . ASP A 1 92 ? 0.710 -4.683 7.006 1.00 93.88 92 ASP A N 1
ATOM 721 C CA . ASP A 1 92 ? 1.552 -4.498 8.193 1.00 93.88 92 ASP A CA 1
ATOM 722 C C . ASP A 1 92 ? 1.160 -3.223 8.960 1.00 93.88 92 ASP A C 1
ATOM 724 O O . ASP A 1 92 ? 1.060 -3.210 10.186 1.00 93.88 92 ASP A O 1
ATOM 728 N N . SER A 1 93 ? 0.861 -2.138 8.235 1.00 93.00 93 SER A N 1
ATOM 729 C CA . SER A 1 93 ? 0.415 -0.872 8.832 1.00 93.00 93 SER A CA 1
ATOM 730 C C . SER A 1 93 ? -0.948 -0.985 9.520 1.00 93.00 93 SER A C 1
ATOM 732 O O . SER A 1 93 ? -1.200 -0.284 10.502 1.00 93.00 93 SER A O 1
ATOM 734 N N . LEU A 1 94 ? -1.855 -1.822 9.005 1.00 92.12 94 LEU A N 1
ATOM 735 C CA . LEU A 1 94 ? -3.150 -2.087 9.636 1.00 92.12 94 LEU A CA 1
ATOM 736 C C . LEU A 1 94 ? -2.997 -2.977 10.868 1.00 92.12 94 LEU A C 1
ATOM 738 O O . LEU A 1 94 ? -3.645 -2.717 11.881 1.00 92.12 94 LEU A O 1
ATOM 742 N N . GLU A 1 95 ? -2.157 -4.006 10.797 1.00 91.62 95 GLU A N 1
ATOM 743 C CA . GLU A 1 95 ? -1.879 -4.893 11.927 1.00 91.62 95 GLU A CA 1
ATOM 744 C C . GLU A 1 95 ? -1.196 -4.140 13.066 1.00 91.62 95 GLU A C 1
ATOM 746 O O . GLU A 1 95 ? -1.681 -4.182 14.194 1.00 91.62 95 GLU A O 1
ATOM 751 N N . ALA A 1 96 ? -0.177 -3.331 12.772 1.00 92.62 96 ALA A N 1
ATOM 752 C CA . ALA A 1 96 ? 0.476 -2.486 13.769 1.00 92.62 96 ALA A CA 1
ATOM 753 C C . ALA A 1 96 ? -0.513 -1.536 14.470 1.00 92.62 96 ALA A C 1
ATOM 755 O O . ALA A 1 96 ? -0.457 -1.355 15.686 1.00 92.62 96 ALA A O 1
ATOM 756 N N . GLN A 1 97 ? -1.470 -0.962 13.731 1.00 88.44 97 GLN A N 1
ATOM 757 C CA . GLN A 1 97 ? -2.529 -0.132 14.316 1.00 88.44 97 GLN A CA 1
ATOM 758 C C . GLN A 1 97 ? -3.495 -0.932 15.197 1.00 88.44 97 GLN A C 1
ATOM 760 O O . GLN A 1 97 ? -3.965 -0.415 16.212 1.00 88.44 97 GLN A O 1
ATOM 765 N N . LYS A 1 98 ? -3.822 -2.172 14.816 1.00 89.12 98 LYS A N 1
ATOM 766 C CA . LYS A 1 98 ? -4.672 -3.063 15.619 1.00 89.12 98 LYS A CA 1
ATOM 767 C C . LYS A 1 98 ? -3.971 -3.461 16.917 1.00 89.12 98 LYS A C 1
ATOM 769 O O . LYS A 1 98 ? -4.577 -3.333 17.979 1.00 89.12 98 LYS A O 1
ATOM 774 N N . GLU A 1 99 ? -2.703 -3.856 16.848 1.00 89.19 99 GLU A N 1
ATOM 775 C CA . GLU A 1 99 ? -1.912 -4.232 18.024 1.00 89.19 99 GLU A CA 1
ATOM 776 C C . GLU A 1 99 ? -1.689 -3.041 18.965 1.00 89.19 99 GLU A C 1
ATOM 778 O O . GLU A 1 99 ? -1.888 -3.171 20.171 1.00 89.19 99 GLU A O 1
ATOM 783 N N . ALA A 1 100 ? -1.404 -1.844 18.437 1.00 88.38 100 ALA A N 1
ATOM 784 C CA . ALA A 1 100 ? -1.295 -0.632 19.253 1.00 88.38 100 ALA A CA 1
ATOM 785 C C . ALA A 1 100 ? -2.607 -0.300 19.991 1.00 88.38 100 ALA A C 1
ATOM 787 O O . ALA A 1 100 ? -2.591 0.042 21.174 1.00 88.38 100 ALA A O 1
ATOM 788 N N . LYS A 1 101 ? -3.761 -0.451 19.324 1.00 85.62 101 LYS A N 1
ATOM 789 C CA . LYS A 1 101 ? -5.081 -0.278 19.955 1.00 85.62 101 LYS A CA 1
ATOM 790 C C . LYS A 1 101 ? -5.350 -1.335 21.023 1.00 85.62 101 LYS A C 1
ATOM 792 O O . LYS A 1 101 ? -5.879 -1.005 22.079 1.00 85.62 101 LYS A O 1
ATOM 797 N N . LYS A 1 102 ? -4.983 -2.591 20.765 1.00 80.25 102 LYS A N 1
ATOM 798 C CA . LYS A 1 102 ? -5.150 -3.701 21.709 1.00 80.25 102 LYS A CA 1
ATOM 799 C C . LYS A 1 102 ? -4.292 -3.509 22.961 1.00 80.25 102 LYS A C 1
ATOM 801 O O . LYS A 1 102 ? -4.794 -3.697 24.065 1.00 80.25 102 LYS A O 1
ATOM 806 N N . ALA A 1 103 ? -3.043 -3.073 22.798 1.00 75.50 103 ALA A N 1
ATOM 807 C CA . ALA A 1 103 ? -2.156 -2.735 23.908 1.00 75.50 103 ALA A CA 1
ATOM 808 C C . ALA A 1 103 ? -2.705 -1.565 24.746 1.00 75.50 103 ALA A C 1
ATOM 810 O O . ALA A 1 103 ? -2.716 -1.648 25.971 1.00 75.50 103 ALA A O 1
ATOM 811 N N . ALA A 1 104 ? -3.240 -0.520 24.102 1.00 69.19 104 ALA A N 1
ATOM 812 C CA . ALA A 1 104 ? -3.868 0.604 24.803 1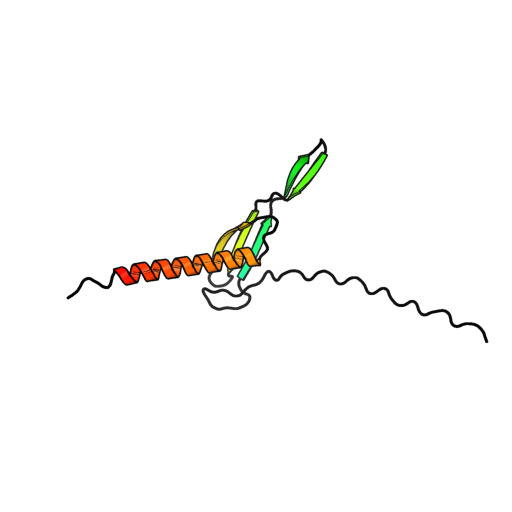.00 69.19 104 ALA A CA 1
ATOM 813 C C . ALA A 1 104 ? -5.152 0.199 25.556 1.00 69.19 104 ALA A C 1
ATOM 815 O O . ALA A 1 104 ? -5.388 0.647 26.679 1.00 69.19 104 ALA A O 1
ATOM 816 N N . VAL A 1 105 ? -5.967 -0.686 24.972 1.00 68.38 105 VAL A N 1
ATOM 817 C CA . VAL A 1 105 ? -7.164 -1.233 25.631 1.00 68.38 105 VAL A CA 1
ATOM 818 C C . VAL A 1 105 ? -6.786 -2.066 26.856 1.00 68.38 105 VAL A C 1
ATOM 820 O O . VAL A 1 105 ? -7.374 -1.866 27.918 1.00 68.38 105 VAL A O 1
ATOM 823 N N . ALA A 1 106 ? -5.763 -2.922 26.757 1.00 60.56 106 ALA A N 1
ATOM 824 C CA . ALA A 1 106 ? -5.298 -3.749 27.873 1.00 60.56 106 ALA A CA 1
ATOM 825 C C . ALA A 1 106 ? -4.830 -2.923 29.087 1.00 60.56 106 ALA A C 1
ATOM 827 O O . ALA A 1 106 ? -5.009 -3.352 30.223 1.00 60.56 106 ALA A O 1
ATOM 828 N N . THR A 1 107 ? -4.296 -1.715 28.877 1.00 57.69 107 THR A N 1
ATOM 829 C CA . THR A 1 107 ? -3.889 -0.823 29.977 1.00 57.69 107 THR A CA 1
ATOM 830 C C . THR A 1 107 ? -5.042 -0.085 30.665 1.00 57.69 107 THR A C 1
ATOM 832 O O . THR A 1 107 ? -4.846 0.454 31.749 1.00 57.69 107 THR A O 1
ATOM 835 N N . SER A 1 108 ? -6.248 -0.067 30.087 1.00 52.59 108 SER A N 1
ATOM 836 C CA . SER A 1 108 ? -7.388 0.706 30.615 1.00 52.59 108 SER A CA 1
ATOM 837 C C . SER A 1 108 ? -8.347 -0.071 31.530 1.00 52.59 108 SER A C 1
ATOM 839 O O . SER A 1 108 ? -9.235 0.532 32.121 1.00 52.59 108 SER A O 1
ATOM 841 N N . THR A 1 109 ? -8.179 -1.389 31.691 1.00 52.25 109 THR A N 1
ATOM 842 C CA . THR A 1 109 ? -9.109 -2.235 32.477 1.00 52.25 109 THR A CA 1
ATOM 843 C C . THR A 1 109 ? -8.616 -2.556 33.901 1.00 52.25 109 THR A C 1
ATOM 845 O O . THR A 1 109 ? -9.348 -3.158 34.677 1.00 52.25 109 THR A O 1
ATOM 848 N N . THR A 1 110 ? -7.425 -2.099 34.305 1.00 52.81 110 THR A N 1
ATOM 849 C CA . THR A 1 110 ? -6.862 -2.338 35.652 1.00 52.81 110 THR A CA 1
ATOM 850 C C . THR A 1 110 ? -6.929 -1.074 36.517 1.00 52.81 110 THR A C 1
ATOM 852 O O . THR A 1 110 ? -5.915 -0.523 36.929 1.00 52.81 110 THR A O 1
ATOM 855 N N . THR A 1 111 ? -8.126 -0.546 36.765 1.00 54.16 111 THR A N 1
ATOM 856 C CA . THR A 1 111 ? -8.395 0.409 37.859 1.00 54.16 111 THR A CA 1
ATOM 857 C C . THR A 1 111 ? -9.858 0.245 38.257 1.00 54.16 111 THR A C 1
ATOM 859 O O . THR A 1 111 ? -10.740 0.822 37.629 1.00 54.16 111 THR A O 1
ATOM 862 N N . GLY A 1 112 ? -10.120 -0.597 39.259 1.00 50.84 112 GLY A N 1
ATOM 863 C CA . GLY A 1 112 ? -11.466 -0.781 39.801 1.00 50.84 112 GLY A CA 1
ATOM 864 C C . GLY A 1 112 ? -11.707 -2.138 40.456 1.00 50.84 112 GLY A C 1
ATOM 865 O O . GLY A 1 112 ? -12.467 -2.932 39.911 1.00 50.84 112 GLY A O 1
ATOM 866 N N . ASN A 1 113 ? -11.061 -2.391 41.598 1.00 47.81 113 ASN A N 1
ATOM 867 C CA . ASN A 1 113 ? -11.703 -2.882 42.828 1.00 47.81 113 ASN A CA 1
ATOM 868 C C . ASN A 1 113 ? -10.739 -2.703 44.005 1.00 47.81 113 ASN A C 1
ATOM 870 O O . ASN A 1 113 ? -9.588 -3.177 43.873 1.00 47.81 113 ASN A O 1
#